Protein AF-A0A7S4W9Z2-F1 (afdb_monomer_lite)

Radius of gyration: 27.54 Å; chains: 1; bounding box: 80×32×69 Å

Secondary structure (DSSP, 8-state):
--PPPPTTSSGGG--S-------PPBPTTSB-TTT--BSSTT-EEEEEETTEEEEES---SEE-TTS-GGG-PEE--EEE-SS-SSPBPTTS--TTTS-B--TT-S--------------------------

Foldseek 3Di:
DPDDPDPPPPPPPPPDDPDPPPPDADEAQDWCLQQQHYPDPQWFWFAQDPPTTGTGNADDWAFDPPDDPVPRGTGPRHTGHNAPVDQDEVPDDRNRNNHHDDPPPPPPPPPPPPDPDDDDDDDDDDDDDDDD

Sequence (132 aa):
MMARPSQAVCALLALTLAAPAEGRCAWPHEDCSHTGCCQIAGHRCFRKDARWAGCMRSCHPGVHHVDPPQHRTPWACEPVGPHHRDCAAKGEFCGHLGCCKQAGSGATRTETTGTSGRRTTAGTRTTRPTRS

Organism: NCBI:txid311494

pLDDT: mean 74.08, std 18.02, range [39.94, 96.31]

Structure (mmCIF, N/CA/C/O backbone):
data_AF-A0A7S4W9Z2-F1
#
_entry.id   AF-A0A7S4W9Z2-F1
#
loop_
_atom_site.group_PDB
_atom_site.id
_atom_site.type_symbol
_atom_site.label_atom_id
_atom_site.label_alt_id
_atom_site.label_comp_id
_atom_site.label_asym_id
_atom_site.label_entity_id
_atom_site.label_seq_id
_atom_site.pdbx_PDB_ins_code
_atom_site.Cartn_x
_atom_site.Cartn_y
_atom_site.Cartn_z
_atom_site.occupancy
_atom_site.B_iso_or_equiv
_atom_site.auth_seq_id
_atom_site.auth_comp_id
_atom_site.auth_asym_id
_atom_site.auth_atom_id
_atom_site.pdbx_PDB_model_num
ATOM 1 N N . MET A 1 1 ? 24.371 -16.896 56.914 1.00 44.03 1 MET A N 1
ATOM 2 C CA . MET A 1 1 ? 23.304 -15.895 57.130 1.00 44.03 1 MET A CA 1
ATOM 3 C C . MET A 1 1 ? 23.114 -15.132 55.822 1.00 44.03 1 MET A C 1
ATOM 5 O O . MET A 1 1 ? 23.715 -14.088 55.637 1.00 44.03 1 MET A O 1
ATOM 9 N N . MET A 1 2 ? 22.379 -15.702 54.862 1.00 39.94 2 MET A N 1
ATOM 10 C CA . MET A 1 2 ? 22.089 -15.028 53.589 1.00 39.94 2 MET A CA 1
ATOM 11 C C . MET A 1 2 ? 20.780 -14.259 53.780 1.00 39.94 2 MET A C 1
ATOM 13 O O . MET A 1 2 ? 19.709 -14.863 53.850 1.00 39.94 2 MET A O 1
ATOM 17 N N . ALA A 1 3 ? 20.881 -12.946 53.987 1.00 47.22 3 ALA A N 1
ATOM 18 C CA . ALA A 1 3 ? 19.732 -12.071 54.175 1.00 47.22 3 ALA A CA 1
ATOM 19 C C . ALA A 1 3 ? 18.899 -12.038 52.884 1.00 47.22 3 ALA A C 1
ATOM 21 O O . ALA A 1 3 ? 19.412 -11.732 51.810 1.00 47.22 3 ALA A O 1
ATOM 22 N N . ARG A 1 4 ? 17.616 -12.394 52.985 1.00 55.28 4 ARG A N 1
ATOM 23 C CA . ARG A 1 4 ? 16.657 -12.346 51.874 1.00 55.28 4 ARG A CA 1
ATOM 24 C C . ARG A 1 4 ? 16.376 -10.867 51.570 1.00 55.28 4 ARG A C 1
ATOM 26 O O . ARG A 1 4 ? 15.852 -10.196 52.460 1.00 55.28 4 ARG A O 1
ATOM 33 N N . PRO A 1 5 ? 16.709 -10.328 50.384 1.00 52.41 5 PRO A N 1
ATOM 34 C CA . PRO A 1 5 ? 16.402 -8.939 50.080 1.00 52.41 5 PRO A CA 1
ATOM 35 C C . PRO A 1 5 ? 14.883 -8.779 49.922 1.00 52.41 5 PRO A C 1
ATOM 37 O O . PRO A 1 5 ? 14.236 -9.506 49.166 1.00 52.41 5 PRO A O 1
ATOM 40 N N . SER A 1 6 ? 14.315 -7.853 50.699 1.00 52.47 6 SER A N 1
ATOM 41 C CA . SER A 1 6 ? 12.899 -7.485 50.704 1.00 52.47 6 SER A CA 1
ATOM 42 C C . SER A 1 6 ? 12.393 -7.165 49.299 1.00 52.47 6 SER A C 1
ATOM 44 O O . SER A 1 6 ? 12.910 -6.281 48.619 1.00 52.47 6 SER A O 1
ATOM 46 N N . GLN A 1 7 ? 11.308 -7.836 48.915 1.00 56.41 7 GLN A N 1
ATOM 47 C CA . GLN A 1 7 ? 10.603 -7.761 47.628 1.00 56.41 7 GLN A CA 1
ATOM 48 C C . GLN A 1 7 ? 9.990 -6.377 47.295 1.00 56.41 7 GLN A C 1
ATOM 50 O O . GLN A 1 7 ? 9.222 -6.251 46.348 1.00 56.41 7 GLN A O 1
ATOM 55 N N . ALA A 1 8 ? 10.318 -5.326 48.049 1.00 51.09 8 ALA A N 1
ATOM 56 C CA . ALA A 1 8 ? 9.744 -3.988 47.908 1.00 51.09 8 ALA A CA 1
ATOM 57 C C . ALA A 1 8 ? 10.447 -3.109 46.855 1.00 51.09 8 ALA A C 1
ATOM 59 O O . ALA A 1 8 ? 9.906 -2.084 46.456 1.00 51.09 8 ALA A O 1
ATOM 60 N N . VAL A 1 9 ? 11.639 -3.493 46.383 1.00 53.94 9 VAL A N 1
ATOM 61 C CA . VAL A 1 9 ? 12.446 -2.644 45.481 1.00 53.94 9 VAL A CA 1
ATOM 62 C C . VAL A 1 9 ? 12.076 -2.831 43.998 1.00 53.94 9 VAL A C 1
ATOM 64 O O . VAL A 1 9 ? 12.329 -1.953 43.182 1.00 53.94 9 VAL A O 1
ATOM 67 N N . CYS A 1 10 ? 11.422 -3.937 43.626 1.00 52.75 10 CYS A N 1
ATOM 68 C CA . CYS A 1 10 ? 11.122 -4.254 42.221 1.00 52.75 10 CYS A CA 1
ATOM 69 C C . CYS A 1 10 ? 9.888 -3.521 41.655 1.00 52.75 10 CYS A C 1
ATOM 71 O O . CYS A 1 10 ? 9.756 -3.391 40.443 1.00 52.75 10 CYS A O 1
ATOM 73 N N . ALA A 1 11 ? 8.985 -3.030 42.510 1.00 55.03 11 ALA A N 1
ATOM 74 C CA . ALA A 1 11 ? 7.681 -2.518 42.074 1.00 55.03 11 ALA A CA 1
ATOM 75 C C . ALA A 1 11 ? 7.658 -1.019 41.708 1.00 55.03 11 ALA A C 1
ATOM 77 O O . ALA A 1 11 ? 6.696 -0.559 41.101 1.00 55.03 11 ALA A O 1
ATOM 78 N N . LEU A 1 12 ? 8.699 -0.246 42.041 1.00 52.28 12 LEU A N 1
ATOM 79 C CA . LEU A 1 12 ? 8.722 1.209 41.812 1.00 52.28 12 LEU A CA 1
ATOM 80 C C . LEU A 1 12 ? 9.318 1.628 40.453 1.00 52.28 12 LEU A C 1
ATOM 82 O O . LEU A 1 12 ? 9.320 2.811 40.131 1.00 52.28 12 LEU A O 1
ATOM 86 N N . LEU A 1 13 ? 9.789 0.679 39.637 1.00 56.81 13 LEU A N 1
ATOM 87 C CA . LEU A 1 13 ? 10.427 0.939 38.334 1.00 56.81 13 LEU A CA 1
ATOM 88 C C . LEU A 1 13 ? 9.561 0.562 37.114 1.00 56.81 13 LEU A C 1
ATOM 90 O O . LEU A 1 13 ? 10.054 0.605 35.992 1.00 56.81 13 LEU A O 1
ATOM 94 N N . ALA A 1 14 ? 8.287 0.199 37.294 1.00 60.00 14 ALA A N 1
ATOM 95 C CA . ALA A 1 14 ? 7.472 -0.411 36.231 1.00 60.00 14 ALA A CA 1
ATOM 96 C C . ALA A 1 14 ? 6.204 0.378 35.832 1.00 60.00 14 ALA A C 1
ATOM 98 O O . ALA A 1 14 ? 5.221 -0.228 35.415 1.00 60.00 14 ALA A O 1
ATOM 99 N N . LEU A 1 15 ? 6.183 1.712 35.966 1.00 59.12 15 LEU A N 1
ATOM 100 C CA . LEU A 1 15 ? 4.961 2.514 35.748 1.00 59.12 15 LEU A CA 1
ATOM 101 C C . LEU A 1 15 ? 5.042 3.618 34.683 1.00 59.12 15 LEU A C 1
ATOM 103 O O . LEU A 1 15 ? 4.108 4.408 34.566 1.00 59.12 15 LEU A O 1
ATOM 107 N N . THR A 1 16 ? 6.076 3.665 33.844 1.00 56.19 16 THR A N 1
ATOM 108 C CA . THR A 1 16 ? 6.147 4.653 32.754 1.00 56.19 16 THR A CA 1
ATOM 109 C C . THR A 1 16 ? 6.111 4.017 31.362 1.00 56.19 16 THR A C 1
ATOM 111 O O . THR A 1 16 ? 7.109 3.544 30.834 1.00 56.19 16 THR A O 1
ATOM 114 N N . LEU A 1 17 ? 4.917 4.122 30.763 1.00 57.69 17 LEU A N 1
ATOM 115 C CA . LEU A 1 17 ? 4.611 4.149 29.327 1.00 57.69 17 LEU A CA 1
ATOM 116 C C . LEU A 1 17 ? 4.822 2.861 28.511 1.00 57.69 17 LEU A C 1
ATOM 118 O O . LEU A 1 17 ? 5.665 2.798 27.620 1.00 57.69 17 LEU A O 1
ATOM 122 N N . ALA A 1 18 ? 3.888 1.916 28.640 1.00 56.62 18 ALA A N 1
ATOM 123 C CA . ALA A 1 18 ? 3.383 1.267 27.431 1.00 56.62 18 ALA A CA 1
ATOM 124 C C . ALA A 1 18 ? 2.514 2.302 26.693 1.00 56.62 18 ALA A C 1
ATOM 126 O O . ALA A 1 18 ? 1.326 2.447 26.980 1.00 56.62 18 ALA A O 1
ATOM 127 N N . ALA A 1 19 ? 3.134 3.106 25.823 1.00 54.66 19 ALA A N 1
ATOM 128 C CA . ALA A 1 19 ? 2.394 3.991 24.931 1.00 54.66 19 ALA A CA 1
ATOM 129 C C . ALA A 1 19 ? 1.429 3.139 24.087 1.00 54.66 19 ALA A C 1
ATOM 131 O O . ALA A 1 19 ? 1.836 2.064 23.628 1.00 54.66 19 ALA A O 1
ATOM 132 N N . PRO A 1 20 ? 0.174 3.572 23.862 1.00 46.91 20 PRO A N 1
ATOM 133 C CA . PRO A 1 20 ? -0.636 2.936 22.838 1.00 46.91 20 PRO A CA 1
ATOM 134 C C . PRO A 1 20 ? 0.155 3.025 21.532 1.00 46.91 20 PRO A C 1
ATOM 136 O O . PRO A 1 20 ? 0.698 4.084 21.201 1.00 46.91 20 PRO A O 1
ATOM 139 N N . ALA A 1 21 ? 0.282 1.906 20.821 1.00 51.28 21 ALA A N 1
ATOM 140 C CA . ALA A 1 21 ? 0.809 1.894 19.466 1.00 51.28 21 ALA A CA 1
ATOM 141 C C . ALA A 1 21 ? -0.222 2.563 18.548 1.00 51.28 21 ALA A C 1
ATOM 143 O O . ALA A 1 21 ? -0.871 1.912 17.735 1.00 51.28 21 ALA A O 1
ATOM 144 N N . GLU A 1 22 ? -0.392 3.873 18.703 1.00 51.84 22 GLU A N 1
ATOM 145 C CA . GLU A 1 22 ? -0.994 4.728 17.698 1.00 51.84 22 GLU A CA 1
ATOM 146 C C . GLU A 1 22 ? 0.010 4.716 16.541 1.00 51.84 22 GLU A C 1
ATOM 148 O O . GLU A 1 22 ? 0.989 5.469 16.522 1.00 51.84 22 GLU A O 1
ATOM 153 N N . GLY A 1 23 ? -0.124 3.717 15.666 1.00 62.88 23 GLY A N 1
ATOM 154 C CA . GLY A 1 23 ? 0.833 3.443 14.606 1.00 62.88 23 GLY A CA 1
ATOM 155 C C . GLY A 1 23 ? 1.009 4.689 13.749 1.00 62.88 23 GLY A C 1
ATOM 156 O O . GLY A 1 23 ? 0.099 5.081 13.021 1.00 62.88 23 GLY A O 1
ATOM 157 N N . ARG A 1 24 ? 2.170 5.343 13.858 1.00 83.38 24 ARG A N 1
ATOM 158 C CA . ARG A 1 24 ? 2.495 6.497 13.018 1.00 83.38 24 ARG A CA 1
ATOM 159 C C . ARG A 1 24 ? 2.461 6.049 11.561 1.00 83.38 24 ARG A C 1
ATOM 161 O O . ARG A 1 24 ? 3.022 5.008 11.231 1.00 83.38 24 ARG A O 1
ATOM 168 N N . CYS A 1 25 ? 1.818 6.830 10.698 1.00 90.12 25 CYS A N 1
ATOM 169 C CA . CYS A 1 25 ? 1.808 6.529 9.272 1.00 90.12 25 CYS A CA 1
ATOM 170 C C . CYS A 1 25 ? 3.226 6.482 8.704 1.00 90.12 25 CYS A C 1
ATOM 172 O O . CYS A 1 25 ? 4.086 7.269 9.105 1.00 90.12 25 CYS A O 1
ATOM 174 N N . ALA A 1 26 ? 3.434 5.570 7.759 1.00 93.06 26 ALA A N 1
ATOM 175 C CA . ALA A 1 26 ? 4.738 5.307 7.172 1.00 93.06 26 ALA A CA 1
ATOM 176 C C . ALA A 1 26 ? 5.210 6.485 6.306 1.00 93.06 26 ALA A C 1
ATOM 178 O O . ALA A 1 26 ? 4.399 7.165 5.657 1.00 93.06 26 ALA A O 1
ATOM 179 N N . TRP A 1 27 ? 6.520 6.713 6.266 1.00 95.00 27 TRP A N 1
ATOM 180 C CA . TRP A 1 27 ? 7.134 7.611 5.291 1.00 95.00 27 TRP A CA 1
ATOM 181 C C . TRP A 1 27 ? 7.134 6.997 3.884 1.00 95.00 27 TRP A C 1
ATOM 183 O O . TRP A 1 27 ? 6.899 5.798 3.722 1.00 95.00 27 TRP A O 1
ATOM 193 N N . PRO A 1 28 ? 7.389 7.792 2.828 1.00 94.25 28 PRO A N 1
ATOM 194 C CA . PRO A 1 28 ? 7.510 7.261 1.477 1.00 94.25 28 PRO A CA 1
ATOM 195 C C . PRO A 1 28 ? 8.536 6.126 1.403 1.00 94.25 28 PRO A C 1
ATOM 197 O O . PRO A 1 28 ? 9.669 6.282 1.851 1.00 94.25 28 PRO A O 1
ATOM 200 N N . HIS A 1 29 ? 8.144 5.026 0.765 1.00 92.06 29 HIS A N 1
ATOM 201 C CA . HIS A 1 29 ? 8.904 3.783 0.591 1.00 92.06 29 HIS A CA 1
ATOM 202 C C . HIS A 1 29 ? 9.155 2.975 1.874 1.00 92.06 29 HIS A C 1
ATOM 204 O O . HIS A 1 29 ? 9.800 1.930 1.806 1.00 92.06 29 HIS A O 1
ATOM 210 N N . GLU A 1 30 ? 8.624 3.399 3.023 1.00 94.25 30 GLU A N 1
ATOM 211 C CA . GLU A 1 30 ? 8.616 2.573 4.231 1.00 94.25 30 GLU A CA 1
ATOM 212 C C . GLU A 1 30 ? 7.498 1.531 4.196 1.00 94.25 30 GLU A C 1
ATOM 214 O O . GLU A 1 30 ? 6.515 1.660 3.450 1.00 94.25 30 GLU A O 1
ATOM 219 N N . ASP A 1 31 ? 7.658 0.508 5.042 1.00 92.50 31 ASP A N 1
ATOM 220 C CA . ASP A 1 31 ? 6.618 -0.484 5.243 1.00 92.50 31 ASP A CA 1
ATOM 221 C C . ASP A 1 31 ? 5.413 0.141 5.954 1.00 92.50 31 ASP A C 1
ATOM 223 O O . ASP A 1 31 ? 5.499 0.656 7.069 1.00 92.50 31 ASP A O 1
ATOM 227 N N . CYS A 1 32 ? 4.274 0.079 5.285 1.00 92.38 32 CYS A N 1
ATOM 228 C CA . CYS A 1 32 ? 2.983 0.516 5.785 1.00 92.38 32 CYS A CA 1
ATOM 229 C C . CYS A 1 32 ? 2.028 -0.665 5.980 1.00 92.38 32 CYS A C 1
ATOM 231 O O . CYS A 1 32 ? 0.831 -0.449 6.153 1.00 92.38 32 CYS A O 1
ATOM 233 N N . SER A 1 33 ? 2.517 -1.910 5.959 1.00 88.38 33 SER A N 1
ATOM 234 C CA . SER A 1 33 ? 1.667 -3.103 6.040 1.00 88.38 33 SER A CA 1
ATOM 235 C C . SER A 1 33 ? 0.879 -3.166 7.346 1.00 88.38 33 SER A C 1
ATOM 237 O O . SER A 1 33 ? -0.257 -3.617 7.349 1.00 88.38 33 SER A O 1
ATOM 239 N N . HIS A 1 34 ? 1.440 -2.650 8.439 1.00 81.94 34 HIS A N 1
ATOM 240 C CA . HIS A 1 34 ? 0.785 -2.629 9.747 1.00 81.94 34 HIS A CA 1
ATOM 241 C C . HIS A 1 34 ? -0.147 -1.434 9.958 1.00 81.94 34 HIS A C 1
ATOM 243 O O . HIS A 1 34 ? -1.118 -1.534 10.705 1.00 81.94 34 HIS A O 1
ATOM 249 N N . THR A 1 35 ? 0.162 -0.292 9.345 1.00 85.75 35 THR A N 1
ATOM 250 C CA . THR A 1 35 ? -0.548 0.975 9.585 1.00 85.75 35 THR A CA 1
ATOM 251 C C . THR A 1 35 ? -1.581 1.269 8.508 1.00 85.75 35 THR A C 1
ATOM 253 O O . THR A 1 35 ? -2.533 2.004 8.750 1.00 85.75 35 THR A O 1
ATOM 256 N N . GLY A 1 36 ? -1.389 0.731 7.301 1.00 88.50 36 GLY A N 1
ATOM 257 C CA . GLY A 1 36 ? -2.223 0.984 6.131 1.00 88.50 36 GLY A CA 1
ATOM 258 C C . GLY A 1 36 ? -2.294 2.459 5.730 1.00 88.50 36 GLY A C 1
ATOM 259 O O . GLY A 1 36 ? -3.178 2.841 4.965 1.00 88.50 36 GLY A O 1
ATOM 260 N N . CYS A 1 37 ? -1.405 3.307 6.253 1.00 91.12 37 CYS A N 1
ATOM 261 C CA . CYS A 1 37 ? -1.446 4.746 6.042 1.00 91.12 37 CYS A CA 1
ATOM 262 C C . CYS A 1 37 ? -0.069 5.329 5.729 1.00 91.12 37 CYS A C 1
ATOM 264 O O . CYS A 1 37 ? 0.974 4.830 6.152 1.00 91.12 37 CYS A O 1
ATOM 266 N N . CYS A 1 38 ? -0.101 6.418 4.969 1.00 94.06 38 CYS A N 1
ATOM 267 C CA . CYS A 1 38 ? 1.052 7.155 4.481 1.00 94.06 38 CYS A CA 1
ATOM 268 C C . CYS A 1 38 ? 1.060 8.555 5.080 1.00 94.06 38 CYS A C 1
ATOM 270 O O . CYS A 1 38 ? 0.012 9.193 5.161 1.00 94.06 38 CYS A O 1
ATOM 272 N N . GLN A 1 39 ? 2.234 9.051 5.463 1.00 94.12 39 GLN A N 1
ATOM 273 C CA . GLN A 1 39 ? 2.352 10.389 6.037 1.00 94.12 39 GLN A CA 1
ATOM 274 C C . GLN A 1 39 ? 2.163 11.498 4.988 1.00 94.12 39 GLN A C 1
ATOM 276 O O . GLN A 1 39 ? 1.629 12.564 5.285 1.00 94.12 39 GLN A O 1
ATOM 281 N N . ILE A 1 40 ? 2.597 11.248 3.749 1.00 92.88 40 ILE A N 1
ATOM 282 C CA . ILE A 1 40 ? 2.550 12.233 2.667 1.00 92.88 40 ILE A CA 1
ATOM 283 C C . ILE A 1 40 ? 1.224 12.135 1.915 1.00 92.88 40 ILE A C 1
ATOM 285 O O . ILE A 1 40 ? 0.842 11.069 1.426 1.00 92.88 40 ILE A O 1
ATOM 289 N N . ALA A 1 41 ? 0.548 13.272 1.754 1.00 92.00 41 ALA A N 1
ATOM 290 C CA . ALA A 1 41 ? -0.665 13.365 0.951 1.00 92.00 41 ALA A CA 1
ATOM 291 C C . ALA A 1 41 ? -0.426 12.877 -0.493 1.00 92.00 41 ALA A C 1
ATOM 293 O O . ALA A 1 41 ? 0.637 13.078 -1.084 1.00 92.00 41 ALA A O 1
ATOM 294 N N . GLY A 1 42 ? -1.419 12.195 -1.063 1.00 92.38 42 GLY A N 1
ATOM 295 C CA . GLY A 1 42 ? -1.320 11.597 -2.398 1.00 92.38 42 GLY A CA 1
ATOM 296 C C . GLY A 1 42 ? -0.506 10.300 -2.468 1.00 92.38 42 GLY A C 1
ATOM 297 O O . GLY A 1 42 ? -0.479 9.676 -3.525 1.00 92.38 42 GLY A O 1
ATOM 298 N N . HIS A 1 43 ? 0.121 9.860 -1.372 1.00 95.44 43 HIS A N 1
ATOM 299 C CA . HIS A 1 43 ? 0.678 8.512 -1.272 1.00 95.44 43 HIS A CA 1
ATOM 300 C C . HIS A 1 43 ? -0.363 7.553 -0.705 1.00 95.44 43 HIS A C 1
ATOM 302 O O . HIS A 1 43 ? -1.231 7.930 0.085 1.00 95.44 43 HIS A O 1
ATOM 308 N N . ARG A 1 44 ? -0.277 6.295 -1.127 1.00 94.44 44 ARG A N 1
ATOM 309 C CA . ARG A 1 44 ? -1.127 5.207 -0.656 1.00 94.44 44 ARG A CA 1
ATOM 310 C C . ARG A 1 44 ? -0.249 4.014 -0.316 1.00 94.44 44 ARG A C 1
ATOM 312 O O . ARG A 1 44 ? 0.821 3.830 -0.896 1.00 94.44 44 ARG A O 1
ATOM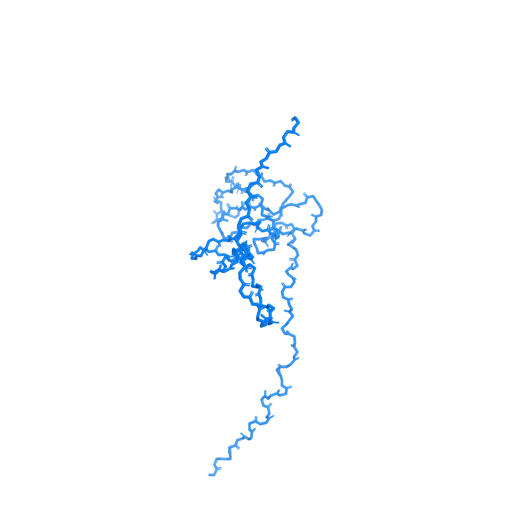 319 N N . CYS A 1 45 ? -0.709 3.218 0.636 1.00 94.50 45 CYS A N 1
ATOM 320 C CA . CYS A 1 45 ? -0.039 1.979 0.971 1.00 94.50 45 CYS A CA 1
ATOM 321 C C . CYS A 1 45 ? -0.393 0.921 -0.075 1.00 94.50 45 CYS A C 1
ATOM 323 O O . CYS A 1 45 ? -1.574 0.660 -0.299 1.00 94.50 45 CYS A O 1
ATOM 325 N N . PHE A 1 46 ? 0.607 0.333 -0.725 1.00 94.94 46 PHE A N 1
ATOM 326 C CA . PHE A 1 46 ? 0.413 -0.693 -1.744 1.00 94.94 46 PHE A CA 1
ATOM 327 C C . PHE A 1 46 ? 1.107 -1.984 -1.346 1.00 94.94 46 PHE A C 1
ATOM 329 O O . PHE A 1 46 ? 2.305 -2.004 -1.064 1.00 94.94 46 PHE A O 1
ATOM 336 N N . ARG A 1 47 ? 0.355 -3.081 -1.357 1.00 92.69 47 ARG A N 1
ATOM 337 C CA . ARG A 1 47 ? 0.857 -4.406 -1.019 1.00 92.69 47 ARG A CA 1
ATOM 338 C C . ARG A 1 47 ? 1.845 -4.887 -2.072 1.00 92.69 47 ARG A C 1
ATOM 340 O O . ARG A 1 47 ? 1.531 -4.910 -3.263 1.00 92.69 47 ARG A O 1
ATOM 347 N N . LYS A 1 48 ? 3.010 -5.341 -1.624 1.00 93.88 48 LYS A N 1
ATOM 348 C CA . LYS A 1 48 ? 3.937 -6.107 -2.456 1.00 93.88 48 LYS A CA 1
ATOM 349 C C . LYS A 1 48 ? 3.559 -7.576 -2.404 1.00 93.88 48 LYS A C 1
ATOM 351 O O . LYS A 1 48 ? 3.179 -8.148 -3.419 1.00 93.88 48 LYS A O 1
ATOM 356 N N . ASP A 1 49 ? 3.565 -8.129 -1.197 1.00 89.44 49 ASP A N 1
ATOM 357 C CA . ASP A 1 49 ? 3.250 -9.521 -0.891 1.00 89.44 49 ASP A CA 1
ATOM 358 C C . ASP A 1 49 ? 2.531 -9.633 0.469 1.00 89.44 49 ASP A C 1
ATOM 360 O O . ASP A 1 49 ? 2.130 -8.631 1.057 1.00 89.44 49 ASP A O 1
ATOM 364 N N . ALA A 1 50 ? 2.323 -10.855 0.969 1.00 82.88 50 ALA A N 1
ATOM 365 C CA . ALA A 1 50 ? 1.588 -11.099 2.215 1.00 82.88 50 ALA A CA 1
ATOM 366 C C . ALA A 1 50 ? 2.254 -10.515 3.477 1.00 82.88 50 ALA A C 1
ATOM 368 O O . ALA A 1 50 ? 1.620 -10.466 4.530 1.00 82.88 50 ALA A O 1
ATOM 369 N N . ARG A 1 51 ? 3.532 -10.120 3.407 1.00 83.31 51 ARG A N 1
ATOM 370 C CA . ARG A 1 51 ? 4.311 -9.663 4.565 1.00 83.31 51 ARG A CA 1
ATOM 371 C C . ARG A 1 51 ? 4.792 -8.224 4.452 1.00 83.31 51 ARG A C 1
ATOM 373 O O . ARG A 1 51 ? 5.370 -7.737 5.416 1.00 83.31 51 ARG A O 1
ATOM 380 N N . TRP A 1 52 ? 4.607 -7.575 3.305 1.00 90.31 52 TRP A N 1
ATOM 381 C CA . TRP A 1 52 ? 5.175 -6.254 3.069 1.00 90.31 52 TRP A CA 1
ATOM 382 C C . TRP A 1 52 ? 4.276 -5.386 2.187 1.00 90.31 52 TRP A C 1
ATOM 384 O O . TRP A 1 52 ? 3.728 -5.837 1.171 1.00 90.31 52 TRP A O 1
ATOM 394 N N . ALA A 1 53 ? 4.157 -4.112 2.552 1.00 93.88 53 ALA A N 1
ATOM 395 C CA . ALA A 1 53 ? 3.440 -3.107 1.776 1.00 93.88 53 ALA A CA 1
ATOM 396 C C . ALA A 1 53 ? 4.171 -1.769 1.844 1.00 93.88 53 ALA A C 1
ATOM 398 O O . ALA A 1 53 ? 4.611 -1.371 2.910 1.00 93.88 53 ALA A O 1
ATOM 399 N N . GLY A 1 54 ? 4.269 -1.060 0.724 1.00 94.12 54 GLY A N 1
ATOM 400 C CA . GLY A 1 54 ? 5.078 0.150 0.605 1.00 94.12 54 GLY A CA 1
ATOM 401 C C . GLY A 1 54 ? 4.237 1.400 0.443 1.00 94.12 54 GLY A C 1
ATOM 402 O O . GLY A 1 54 ? 3.259 1.410 -0.310 1.00 94.12 54 GLY A O 1
ATOM 403 N N . CYS A 1 55 ? 4.637 2.477 1.113 1.00 96.19 55 CYS A N 1
ATOM 404 C CA . CYS A 1 55 ? 3.988 3.770 0.958 1.00 96.19 55 CYS A CA 1
ATOM 405 C C . CYS A 1 55 ? 4.481 4.490 -0.307 1.00 96.19 55 CYS A C 1
ATOM 407 O O . CYS A 1 55 ? 5.596 5.005 -0.344 1.00 96.19 55 CYS A O 1
ATOM 409 N N . MET A 1 56 ? 3.668 4.553 -1.363 1.00 95.38 56 MET A N 1
ATOM 410 C CA . MET A 1 56 ? 4.088 5.107 -2.658 1.00 95.38 56 MET A CA 1
ATOM 411 C C . MET A 1 56 ? 2.983 5.933 -3.313 1.00 95.38 56 MET A C 1
ATOM 413 O O . MET A 1 56 ? 1.799 5.773 -3.024 1.00 95.38 56 MET A O 1
ATOM 417 N N . ARG A 1 57 ? 3.362 6.828 -4.231 1.00 95.56 57 ARG A N 1
ATOM 418 C CA . ARG A 1 57 ? 2.397 7.626 -5.005 1.00 95.56 57 ARG A CA 1
ATOM 419 C C . ARG A 1 57 ? 1.651 6.789 -6.048 1.00 95.56 57 ARG A C 1
ATOM 421 O O . ARG A 1 57 ? 0.471 7.013 -6.296 1.00 95.56 57 ARG A O 1
ATOM 428 N N . SER A 1 58 ? 2.335 5.826 -6.656 1.00 94.44 58 SER A N 1
ATOM 429 C CA . SER A 1 58 ? 1.781 4.907 -7.651 1.00 94.44 58 SER A CA 1
ATOM 430 C C . SER A 1 58 ? 2.446 3.538 -7.532 1.00 94.44 58 SER A C 1
ATOM 432 O O . SER A 1 58 ? 3.570 3.428 -7.047 1.00 94.44 58 SER A O 1
ATOM 434 N N . CYS A 1 59 ? 1.743 2.494 -7.967 1.00 95.50 59 CYS A N 1
ATOM 435 C CA . CYS A 1 59 ? 2.230 1.118 -7.967 1.00 95.50 59 CYS A CA 1
ATOM 436 C C . CYS A 1 59 ? 1.752 0.418 -9.242 1.00 95.50 59 CYS A C 1
ATOM 438 O O . CYS A 1 59 ? 0.593 0.571 -9.626 1.00 95.50 59 CYS A O 1
ATOM 440 N N . HIS A 1 60 ? 2.641 -0.337 -9.889 1.00 95.38 60 HIS A N 1
ATOM 441 C CA . HIS A 1 60 ? 2.329 -1.153 -11.065 1.00 95.38 60 HIS A CA 1
ATOM 442 C C . HIS A 1 60 ? 2.577 -2.630 -10.744 1.00 95.38 60 HIS A C 1
ATOM 444 O O . HIS A 1 60 ? 3.664 -2.937 -10.256 1.00 95.38 60 HIS A O 1
ATOM 450 N N . PRO A 1 61 ? 1.627 -3.549 -10.981 1.00 96.31 61 PRO A N 1
ATOM 451 C CA . PRO A 1 61 ? 1.853 -4.963 -10.709 1.00 96.31 61 PRO A CA 1
ATOM 452 C C . PRO A 1 61 ? 3.071 -5.519 -11.458 1.00 96.31 61 PRO A C 1
ATOM 454 O O . PRO A 1 61 ? 3.342 -5.123 -12.592 1.00 96.31 61 PRO A O 1
ATOM 457 N N . GLY A 1 62 ? 3.778 -6.467 -10.840 1.00 95.38 62 GLY A N 1
ATOM 458 C CA . GLY A 1 62 ? 4.951 -7.120 -11.432 1.00 95.38 62 GLY A CA 1
ATOM 459 C C . GLY A 1 62 ? 6.268 -6.805 -10.724 1.00 95.38 62 GLY A C 1
ATOM 460 O O . GLY A 1 62 ? 6.288 -6.281 -9.614 1.00 95.38 62 GLY A O 1
ATOM 461 N N . VAL A 1 63 ? 7.385 -7.204 -11.333 1.00 95.19 63 VAL A N 1
ATOM 462 C CA . VAL A 1 63 ? 8.717 -7.071 -10.723 1.00 95.19 63 VAL A CA 1
ATOM 463 C C . VAL A 1 63 ? 9.251 -5.659 -10.925 1.00 95.19 63 VAL A C 1
ATOM 465 O O . VAL A 1 63 ? 9.342 -5.175 -12.051 1.00 95.19 63 VAL A O 1
ATOM 468 N N . HIS A 1 64 ? 9.643 -5.007 -9.833 1.00 92.94 64 HIS A N 1
ATOM 469 C CA . HIS A 1 64 ? 10.249 -3.680 -9.876 1.00 92.94 64 HIS A CA 1
ATOM 470 C C . HIS A 1 64 ? 11.771 -3.819 -9.813 1.00 92.94 64 HIS A C 1
ATOM 472 O O . HIS A 1 64 ? 12.321 -4.322 -8.840 1.00 92.94 64 HIS A O 1
ATOM 478 N N . HIS A 1 65 ? 12.486 -3.365 -10.844 1.00 92.75 65 HIS A N 1
ATOM 479 C CA . HIS A 1 65 ? 13.952 -3.489 -10.894 1.00 92.75 65 HIS A CA 1
ATOM 480 C C . HIS A 1 65 ? 14.696 -2.540 -9.941 1.00 92.75 65 HIS A C 1
ATOM 482 O O . HIS A 1 65 ? 15.888 -2.751 -9.692 1.00 92.75 65 HIS A O 1
ATOM 488 N N . VAL A 1 66 ? 13.996 -1.527 -9.414 1.00 90.31 66 VAL A N 1
ATOM 489 C CA . VAL A 1 66 ? 14.501 -0.620 -8.371 1.00 90.31 66 VAL A CA 1
ATOM 490 C C . VAL A 1 66 ? 14.651 -1.328 -7.023 1.00 90.31 66 VAL A C 1
ATOM 492 O O . VAL A 1 66 ? 15.469 -0.909 -6.208 1.00 90.31 66 VAL A O 1
ATOM 495 N N . ASP A 1 67 ? 13.928 -2.433 -6.811 1.00 90.62 67 ASP A N 1
ATOM 496 C CA . ASP A 1 67 ? 14.080 -3.231 -5.602 1.00 90.62 67 ASP A CA 1
ATOM 497 C C . ASP A 1 67 ? 15.473 -3.882 -5.556 1.00 90.62 67 ASP A C 1
ATOM 499 O O . ASP A 1 67 ? 16.014 -4.290 -6.603 1.00 90.62 67 ASP A O 1
ATOM 503 N N . PRO A 1 68 ? 16.045 -4.051 -4.347 1.00 91.69 68 PRO A N 1
ATOM 504 C CA . PRO A 1 68 ? 17.267 -4.818 -4.155 1.00 91.69 68 PRO A CA 1
ATOM 505 C C . PRO A 1 68 ? 17.155 -6.195 -4.818 1.00 91.69 68 PRO A C 1
ATOM 507 O O . PRO A 1 68 ? 16.082 -6.799 -4.756 1.00 91.69 68 PRO A O 1
ATOM 510 N N . PRO A 1 69 ? 18.228 -6.739 -5.423 1.00 92.69 69 PRO A N 1
ATOM 511 C CA . PRO A 1 69 ? 18.170 -7.999 -6.168 1.00 92.69 69 PRO A CA 1
ATOM 512 C C . PRO A 1 69 ? 17.497 -9.160 -5.419 1.00 92.69 69 PRO A C 1
ATOM 514 O O . PRO A 1 69 ? 16.774 -9.941 -6.030 1.00 92.69 69 PRO A O 1
ATOM 517 N N . GLN A 1 70 ? 17.674 -9.235 -4.098 1.00 93.06 70 GLN A N 1
ATOM 518 C CA . GLN A 1 70 ? 17.097 -10.254 -3.213 1.00 93.06 70 GLN A CA 1
ATOM 519 C C . GLN A 1 70 ? 15.584 -10.082 -2.980 1.00 93.06 70 GLN A C 1
ATOM 521 O O . GLN A 1 70 ? 14.917 -11.001 -2.510 1.00 93.06 70 GLN A O 1
ATOM 526 N N . HIS A 1 71 ? 15.037 -8.909 -3.298 1.00 90.31 71 HIS A N 1
ATOM 527 C CA . HIS A 1 71 ? 13.650 -8.522 -3.056 1.00 90.31 71 HIS A CA 1
ATOM 528 C C . HIS A 1 71 ? 12.870 -8.218 -4.335 1.00 90.31 71 HIS A C 1
ATOM 530 O O . HIS A 1 71 ? 11.722 -7.798 -4.232 1.00 90.31 71 HIS A O 1
ATOM 536 N N . ARG A 1 72 ? 13.427 -8.490 -5.522 1.00 93.62 72 ARG A N 1
ATOM 537 C CA . ARG A 1 72 ? 12.751 -8.357 -6.827 1.00 93.62 72 ARG A CA 1
ATOM 538 C C . ARG A 1 72 ? 11.676 -9.430 -7.042 1.00 93.62 72 ARG A C 1
ATOM 540 O O . ARG A 1 72 ? 11.733 -10.213 -7.986 1.00 93.62 72 ARG A O 1
ATOM 547 N N . THR A 1 73 ? 10.698 -9.482 -6.146 1.00 93.19 73 THR A N 1
ATOM 548 C CA . THR A 1 73 ? 9.499 -10.310 -6.280 1.00 93.19 73 THR A CA 1
ATOM 549 C C . THR A 1 73 ? 8.358 -9.482 -6.870 1.00 93.19 73 THR A C 1
ATOM 551 O O . THR A 1 73 ? 8.383 -8.252 -6.779 1.00 93.19 73 THR A O 1
ATOM 554 N N . PRO A 1 74 ? 7.363 -10.125 -7.503 1.00 94.88 74 PRO A N 1
ATOM 555 C CA . PRO A 1 74 ? 6.233 -9.409 -8.073 1.00 94.88 74 PRO A CA 1
ATOM 556 C C . PRO A 1 74 ? 5.446 -8.650 -7.004 1.00 94.88 74 PRO A C 1
ATOM 558 O O . PRO A 1 74 ? 5.103 -9.212 -5.966 1.00 94.88 74 PRO A O 1
ATOM 561 N N . TRP A 1 75 ? 5.122 -7.395 -7.289 1.00 95.62 75 TRP A N 1
ATOM 562 C CA . TRP A 1 75 ? 4.213 -6.590 -6.492 1.00 95.62 75 TRP A CA 1
ATOM 563 C C . TRP A 1 75 ? 2.764 -6.879 -6.870 1.00 95.62 75 TRP A C 1
ATOM 565 O O . TRP A 1 75 ? 2.415 -6.851 -8.052 1.00 95.62 75 TRP A O 1
ATOM 575 N N . ALA A 1 76 ? 1.910 -7.095 -5.869 1.00 94.50 76 ALA A N 1
ATOM 576 C CA . ALA A 1 76 ? 0.462 -7.177 -6.058 1.00 94.50 76 ALA A CA 1
ATOM 577 C C . ALA A 1 76 ? -0.170 -5.801 -6.348 1.00 94.50 76 ALA A C 1
ATOM 579 O O . ALA A 1 76 ? -1.167 -5.716 -7.059 1.00 94.50 76 ALA A O 1
ATOM 580 N N . CYS A 1 77 ? 0.408 -4.726 -5.802 1.00 95.38 77 CYS A N 1
ATOM 581 C CA . CYS A 1 77 ? -0.087 -3.349 -5.887 1.00 95.38 77 CYS A CA 1
ATOM 582 C C . CYS A 1 77 ? -1.537 -3.151 -5.423 1.00 95.38 77 CYS A C 1
ATOM 584 O O . CYS A 1 77 ? -2.217 -2.213 -5.838 1.00 95.38 77 CYS A O 1
ATOM 586 N N . GLU A 1 78 ? -2.010 -4.009 -4.525 1.00 92.31 78 GLU A N 1
ATOM 587 C CA . GLU A 1 78 ? -3.325 -3.867 -3.913 1.00 92.31 78 GLU A CA 1
ATOM 588 C C . GLU A 1 78 ? -3.279 -2.793 -2.816 1.00 92.31 78 GLU A C 1
ATOM 590 O O . GLU A 1 78 ? -2.358 -2.814 -1.993 1.00 92.31 78 GLU A O 1
ATOM 595 N N . PRO A 1 79 ? -4.216 -1.832 -2.784 1.00 91.00 79 PRO A N 1
ATOM 596 C CA . PRO A 1 79 ? -4.213 -0.794 -1.766 1.00 91.00 79 PRO A CA 1
ATOM 597 C C . PRO A 1 79 ? -4.503 -1.379 -0.378 1.00 91.00 79 PRO A C 1
ATOM 599 O O . PRO A 1 79 ? -5.513 -2.047 -0.174 1.00 91.00 79 PRO A O 1
ATOM 602 N N . VAL A 1 80 ? -3.648 -1.062 0.591 1.00 87.75 80 VAL A N 1
ATOM 603 C CA . VAL A 1 80 ? -3.847 -1.380 2.010 1.00 87.75 80 VAL A CA 1
ATOM 604 C C . VAL A 1 80 ? -4.382 -0.128 2.699 1.00 87.75 80 VAL A C 1
ATOM 606 O O . VAL A 1 80 ? -3.851 0.965 2.513 1.00 87.75 80 VAL A O 1
ATOM 609 N N . GLY A 1 81 ? -5.467 -0.270 3.455 1.00 83.12 81 GLY A N 1
ATOM 610 C CA . GLY A 1 81 ? -6.043 0.812 4.254 1.00 83.12 81 GLY A CA 1
ATOM 611 C C . GLY A 1 81 ? -5.809 0.599 5.752 1.00 83.12 81 GLY A C 1
ATOM 612 O O . GLY A 1 81 ? -5.593 -0.539 6.166 1.00 83.12 81 GLY A O 1
ATOM 613 N N . PRO A 1 82 ? -5.919 1.656 6.578 1.00 71.12 82 PRO A N 1
ATOM 614 C CA . PRO A 1 82 ? -5.757 1.568 8.037 1.00 71.12 82 PRO A CA 1
ATOM 615 C C . PRO A 1 82 ? -6.864 0.743 8.712 1.00 71.12 82 PRO A C 1
ATOM 617 O O . PRO A 1 82 ? -6.719 0.262 9.830 1.00 71.12 82 PRO A O 1
ATOM 620 N N . HIS A 1 83 ? -7.981 0.558 8.009 1.00 65.38 83 HIS A N 1
ATOM 621 C CA . HIS A 1 83 ? -9.053 -0.343 8.384 1.00 65.38 83 HIS A CA 1
ATOM 622 C C . HIS A 1 83 ? -9.281 -1.279 7.207 1.00 65.38 83 HIS A C 1
ATOM 624 O O . HIS A 1 83 ? -9.998 -0.929 6.265 1.00 65.38 83 HIS A O 1
ATOM 630 N N . HIS A 1 84 ? -8.674 -2.464 7.234 1.00 61.69 84 HIS A N 1
ATOM 631 C CA . HIS A 1 84 ? -9.149 -3.523 6.359 1.00 61.69 84 HIS A CA 1
ATOM 632 C C . HIS A 1 84 ? -10.585 -3.824 6.794 1.00 61.69 84 HIS A C 1
ATOM 634 O O . HIS A 1 84 ? -10.815 -4.355 7.881 1.00 61.69 84 HIS A O 1
ATOM 640 N N . ARG A 1 85 ? -11.566 -3.360 6.003 1.00 62.22 85 ARG A N 1
ATOM 641 C CA . ARG A 1 85 ? -12.989 -3.361 6.395 1.00 62.22 85 ARG A CA 1
ATOM 642 C C . ARG A 1 85 ? -13.496 -4.766 6.723 1.00 62.22 85 ARG A C 1
ATOM 644 O O . ARG A 1 85 ? -14.450 -4.900 7.482 1.00 62.22 85 ARG A O 1
ATOM 651 N N . ASP A 1 86 ? -12.785 -5.775 6.231 1.00 72.38 86 ASP A N 1
ATOM 652 C CA . ASP A 1 86 ? -13.027 -7.185 6.465 1.00 72.38 86 ASP A CA 1
ATOM 653 C C . ASP A 1 86 ? -11.866 -7.829 7.230 1.00 72.38 86 ASP A C 1
ATOM 655 O O . ASP A 1 86 ? -10.962 -8.387 6.627 1.00 72.38 86 ASP A O 1
ATOM 659 N N . CYS A 1 87 ? -11.855 -7.791 8.561 1.00 76.50 87 CYS A N 1
ATOM 660 C CA . CYS A 1 87 ? -10.788 -8.436 9.346 1.00 76.50 87 CYS A CA 1
ATOM 661 C C . CYS A 1 87 ? -10.47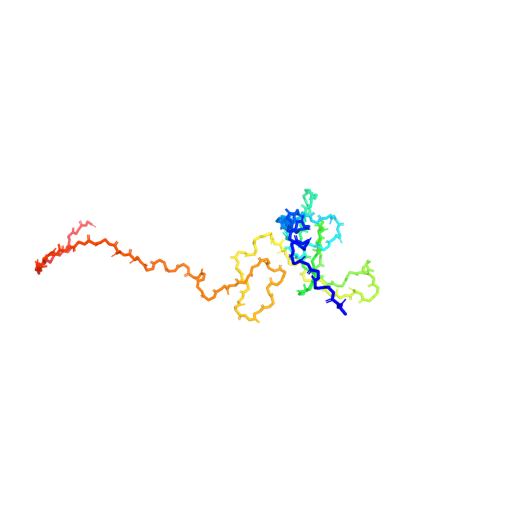7 -9.885 8.895 1.00 76.50 87 CYS A C 1
ATOM 663 O O . CYS A 1 87 ? -11.381 -10.601 8.444 1.00 76.50 87 CYS A O 1
ATOM 665 N N . ALA A 1 88 ? -9.218 -10.322 9.053 1.00 80.38 88 ALA A N 1
ATOM 666 C CA . ALA A 1 88 ? -8.764 -11.664 8.651 1.00 80.38 88 ALA A CA 1
ATOM 667 C C . ALA A 1 88 ? -9.651 -12.758 9.256 1.00 80.38 88 ALA A C 1
ATOM 669 O O . ALA A 1 88 ? -10.112 -12.607 10.396 1.00 80.38 88 ALA A O 1
ATOM 670 N N . ALA A 1 89 ? -9.871 -13.870 8.549 1.00 80.31 89 ALA A N 1
ATOM 671 C CA . ALA A 1 89 ? -10.613 -14.982 9.129 1.00 80.31 89 ALA A CA 1
ATOM 672 C C . ALA A 1 89 ? -9.859 -15.600 10.322 1.00 80.31 89 ALA A C 1
ATOM 674 O O . ALA A 1 89 ? -8.653 -15.418 10.514 1.00 80.31 89 ALA A O 1
ATOM 675 N N . LYS A 1 90 ? -10.585 -16.347 11.161 1.00 81.81 90 LYS A N 1
ATOM 676 C CA . LYS A 1 90 ? -9.982 -17.073 12.283 1.00 81.81 90 LYS A CA 1
ATOM 677 C C . LYS A 1 90 ? -8.953 -18.072 11.741 1.00 81.81 90 LYS A C 1
ATOM 679 O O . LYS A 1 90 ? -9.316 -18.966 10.988 1.00 81.81 90 LYS A O 1
ATOM 684 N N . GLY A 1 91 ? -7.705 -17.952 12.187 1.00 77.25 91 GLY A N 1
ATOM 685 C CA . GLY A 1 91 ? -6.611 -18.836 11.771 1.00 77.25 91 GLY A CA 1
ATOM 686 C C . GLY A 1 91 ? -5.818 -18.342 10.559 1.00 77.25 91 GLY A C 1
ATOM 687 O O . GLY A 1 91 ? -4.842 -18.988 10.193 1.00 77.25 91 GLY A O 1
ATOM 688 N N . GLU A 1 92 ? -6.180 -17.198 9.974 1.00 79.31 92 GLU A N 1
ATOM 689 C CA . GLU A 1 92 ? -5.356 -16.525 8.968 1.00 79.31 92 GLU A CA 1
ATOM 690 C C . GLU A 1 92 ? -4.383 -15.533 9.615 1.00 79.31 92 GLU A C 1
ATOM 692 O O . GLU A 1 92 ? -4.590 -15.051 10.733 1.00 79.31 92 GLU A O 1
ATOM 697 N N . PHE A 1 93 ? -3.297 -15.217 8.907 1.00 77.00 93 PHE A N 1
ATOM 698 C CA . PHE A 1 93 ? -2.318 -14.242 9.371 1.00 77.00 93 PHE A CA 1
ATOM 699 C C . PHE A 1 93 ? -2.926 -12.831 9.358 1.00 77.00 93 PHE A C 1
ATOM 701 O O . PHE A 1 93 ? -3.062 -12.200 8.317 1.00 77.00 93 PHE A O 1
ATOM 708 N N . CYS A 1 94 ? -3.288 -12.328 10.538 1.00 77.81 94 CYS A N 1
ATOM 709 C CA . CYS A 1 94 ? -3.910 -11.013 10.716 1.00 77.81 94 CYS A CA 1
ATOM 710 C C . CYS A 1 94 ? -2.925 -9.876 11.038 1.00 77.81 94 CYS A C 1
ATOM 712 O O . CYS A 1 94 ? -3.357 -8.736 11.210 1.00 77.81 94 CYS A O 1
ATOM 714 N N . GLY A 1 95 ? -1.615 -10.153 11.112 1.00 73.06 95 GLY A N 1
ATOM 715 C CA . GLY A 1 95 ? -0.603 -9.181 11.552 1.00 73.06 95 GLY A CA 1
ATOM 716 C C . GLY A 1 95 ? -0.541 -7.905 10.704 1.00 73.06 95 GLY A C 1
ATOM 717 O O . GLY A 1 95 ? -0.291 -6.832 11.246 1.00 73.06 95 GLY A O 1
ATOM 718 N N . HIS A 1 96 ? -0.838 -8.012 9.406 1.00 68.81 96 HIS A N 1
ATOM 719 C CA . HIS A 1 96 ? -0.849 -6.885 8.463 1.00 68.81 96 HIS A CA 1
ATOM 720 C C . HIS A 1 96 ? -2.255 -6.314 8.196 1.00 68.81 96 HIS A C 1
ATOM 722 O O . HIS A 1 96 ? -2.414 -5.368 7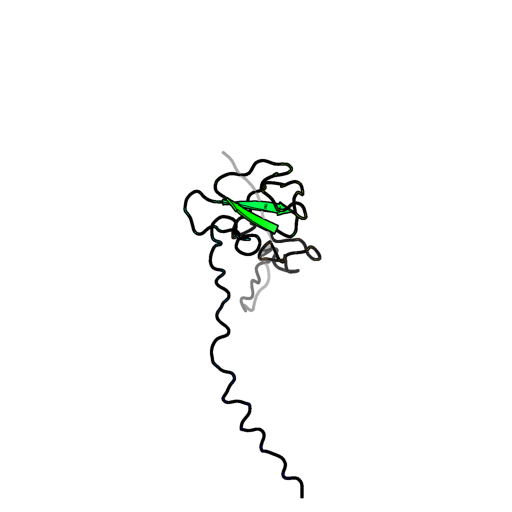.436 1.00 68.81 96 HIS A O 1
ATOM 728 N N . LEU A 1 97 ? -3.315 -6.921 8.738 1.00 73.81 97 LEU A N 1
ATOM 729 C CA . LEU A 1 97 ? -4.683 -6.409 8.575 1.00 73.81 97 LEU A CA 1
ATOM 730 C C . LEU A 1 97 ? -5.086 -5.491 9.730 1.00 73.81 97 LEU A C 1
ATOM 732 O O . LEU A 1 97 ? -6.160 -4.895 9.698 1.00 73.81 97 LEU A O 1
ATOM 736 N N . GLY A 1 98 ? -4.250 -5.413 10.771 1.00 71.06 98 GLY A N 1
ATOM 737 C CA . GLY A 1 98 ? -4.531 -4.670 11.998 1.00 71.06 98 GLY A CA 1
ATOM 738 C C . GLY A 1 98 ? -5.663 -5.273 12.839 1.00 71.06 98 GLY A C 1
ATOM 739 O O . GLY A 1 98 ? -5.926 -4.793 13.937 1.00 71.06 98 GLY A O 1
ATOM 740 N N . CYS A 1 99 ? -6.335 -6.328 12.358 1.00 76.88 99 CYS A N 1
ATOM 741 C CA . CYS A 1 99 ? -7.405 -7.009 13.074 1.00 76.88 99 CYS A CA 1
ATOM 742 C C . CYS A 1 99 ? -7.619 -8.461 12.616 1.00 76.88 99 CYS A C 1
ATOM 744 O O . CYS A 1 99 ? -7.560 -8.796 11.430 1.00 76.88 99 CYS A O 1
ATOM 746 N N . CYS A 1 100 ? -7.942 -9.326 13.578 1.00 84.12 100 CYS A N 1
ATOM 747 C CA . CYS A 1 100 ? -8.390 -10.701 13.357 1.00 84.12 100 CYS A CA 1
ATOM 748 C C . CYS A 1 100 ? -9.884 -10.776 13.710 1.00 84.12 100 CYS A C 1
ATOM 750 O O . CYS A 1 100 ? -10.301 -10.201 14.720 1.00 84.12 100 CYS A O 1
ATOM 752 N N . LYS A 1 101 ? -10.701 -11.501 12.934 1.00 83.69 101 LYS A N 1
ATOM 753 C CA . LYS A 1 101 ? -12.080 -11.810 13.341 1.00 83.69 101 LYS A CA 1
ATOM 754 C C . LYS A 1 101 ? -12.025 -12.673 14.602 1.00 83.69 101 LYS A C 1
ATOM 756 O O . LYS A 1 101 ? -11.636 -13.840 14.545 1.00 83.69 101 LYS A O 1
ATOM 761 N N . GLN A 1 102 ? -12.411 -12.110 15.747 1.00 73.75 102 GLN A N 1
ATOM 762 C CA . GLN A 1 102 ? -12.660 -12.922 16.934 1.00 73.75 102 GLN A CA 1
ATOM 763 C C . GLN A 1 102 ? -13.902 -13.789 16.688 1.00 73.75 102 GLN A C 1
ATOM 765 O O . GLN A 1 102 ? -14.813 -13.398 15.950 1.00 73.75 102 GLN A O 1
ATOM 770 N N . ALA A 1 103 ? -13.960 -14.965 17.318 1.00 57.22 103 ALA A N 1
ATOM 771 C CA . ALA A 1 103 ? -15.168 -15.785 17.363 1.00 57.22 103 ALA A CA 1
ATOM 772 C C . ALA A 1 103 ? -16.232 -15.060 18.211 1.00 57.22 103 ALA A C 1
ATOM 774 O O . ALA A 1 103 ? -16.360 -15.314 19.401 1.00 57.22 103 ALA A O 1
ATOM 775 N N . GLY A 1 104 ? -16.919 -14.085 17.617 1.00 58.59 104 GLY A N 1
ATOM 776 C CA . GLY A 1 104 ? -17.902 -13.247 18.310 1.00 58.59 104 GLY A CA 1
ATOM 777 C C . GLY A 1 104 ? -18.090 -11.841 17.736 1.00 58.59 104 GLY A C 1
ATOM 778 O O . GLY A 1 104 ? -19.042 -11.168 18.106 1.00 58.59 104 GLY A O 1
ATOM 779 N N . SER A 1 105 ? -17.249 -11.387 16.800 1.00 55.94 105 SER A N 1
ATOM 780 C CA . SER A 1 105 ? -17.390 -10.047 16.193 1.00 55.94 105 SER A CA 1
ATOM 781 C C . SER A 1 105 ? -18.459 -9.965 15.094 1.00 55.94 105 SER A C 1
ATOM 783 O O . SER A 1 105 ? -18.628 -8.921 14.468 1.00 55.94 105 SER A O 1
ATOM 785 N N . GLY A 1 106 ? -19.199 -11.052 14.854 1.00 51.09 106 GLY A N 1
ATOM 786 C CA . GLY A 1 106 ? -20.441 -10.997 14.099 1.00 51.09 106 GLY A CA 1
ATOM 787 C C . GLY A 1 106 ? -21.499 -10.347 14.976 1.00 51.09 106 GLY A C 1
ATOM 788 O O . GLY A 1 106 ? -22.051 -11.003 15.854 1.00 51.09 106 GLY A O 1
ATOM 789 N N . ALA A 1 107 ? -21.767 -9.064 14.748 1.00 54.94 107 ALA A N 1
ATOM 790 C CA . ALA A 1 107 ? -22.913 -8.373 15.313 1.00 54.94 107 ALA A CA 1
ATOM 791 C C . ALA A 1 107 ? -24.213 -9.072 14.878 1.00 54.94 107 ALA A C 1
ATOM 793 O O . ALA A 1 107 ? -24.873 -8.671 13.928 1.00 54.94 107 ALA A O 1
ATOM 794 N N . THR A 1 108 ? -24.601 -10.112 15.605 1.00 50.28 108 THR A N 1
ATOM 795 C CA . THR A 1 108 ? -26.004 -10.412 15.841 1.00 50.28 108 THR A CA 1
ATOM 796 C C . THR A 1 108 ? -26.273 -9.878 17.235 1.00 50.28 108 THR A C 1
ATOM 798 O O . THR A 1 108 ? -25.937 -10.491 18.243 1.00 50.28 108 THR A O 1
ATOM 801 N N . ARG A 1 109 ? -26.835 -8.667 17.314 1.00 52.34 109 ARG A N 1
ATOM 802 C CA . ARG A 1 109 ? -27.625 -8.323 18.494 1.00 52.34 109 ARG A CA 1
ATOM 803 C C . ARG A 1 109 ? -28.826 -9.262 18.453 1.00 52.34 109 ARG A C 1
ATOM 805 O O . ARG A 1 109 ? -29.855 -8.913 17.893 1.00 52.34 109 ARG A O 1
ATOM 812 N N . THR A 1 110 ? -28.697 -10.467 18.991 1.00 50.34 110 THR A N 1
ATOM 813 C CA . THR A 1 110 ? -29.850 -11.053 19.665 1.00 50.34 110 THR A CA 1
ATOM 814 C C . THR A 1 110 ? -30.150 -10.101 20.806 1.00 50.34 110 THR A C 1
ATOM 816 O O . THR A 1 110 ? -29.331 -9.929 21.707 1.00 50.34 110 THR A O 1
ATOM 819 N N . GLU A 1 111 ? -31.257 -9.380 20.672 1.00 50.22 111 GLU A N 1
ATOM 820 C CA . GLU A 1 111 ? -31.802 -8.497 21.687 1.00 50.22 111 GLU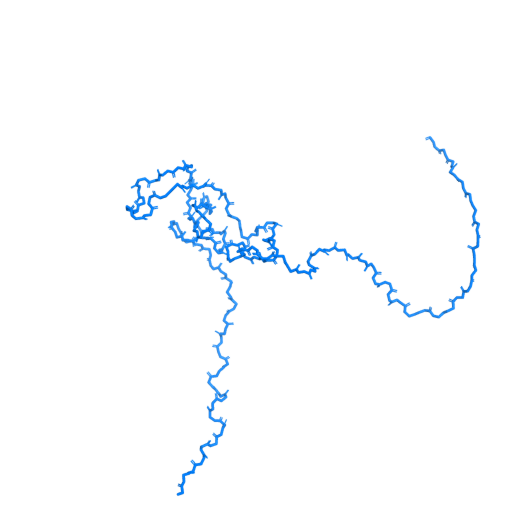 A CA 1
ATOM 821 C C . GLU A 1 111 ? -31.890 -9.264 23.004 1.00 50.22 111 GLU A C 1
ATOM 823 O O . GLU A 1 111 ? -32.762 -10.104 23.218 1.00 50.22 111 GLU A O 1
ATOM 828 N N . THR A 1 112 ? -30.956 -8.985 23.907 1.00 56.62 112 THR A N 1
ATOM 829 C CA . THR A 1 112 ? -31.116 -9.321 25.312 1.00 56.62 112 THR A CA 1
ATOM 830 C C . THR A 1 112 ? -32.178 -8.374 25.860 1.00 56.62 112 THR A C 1
ATOM 832 O O . THR A 1 112 ? -31.858 -7.349 26.461 1.00 56.62 112 THR A O 1
ATOM 835 N N . THR A 1 113 ? -33.459 -8.685 25.651 1.00 51.78 113 THR A N 1
ATOM 836 C CA . THR A 1 113 ? -34.552 -8.076 26.419 1.00 51.78 113 THR A CA 1
ATOM 837 C C . THR A 1 113 ? -34.512 -8.657 27.831 1.00 51.78 113 THR A C 1
ATOM 839 O O . THR A 1 113 ? -35.326 -9.481 28.233 1.00 51.78 113 THR A O 1
ATOM 842 N N . GLY A 1 114 ? -33.503 -8.245 28.593 1.00 55.97 114 GLY A N 1
ATOM 843 C CA . GLY A 1 114 ? -33.447 -8.393 30.036 1.00 55.97 114 GLY A CA 1
ATOM 844 C C . GLY A 1 114 ? -34.097 -7.184 30.693 1.00 55.97 114 GLY A C 1
ATOM 845 O O . GLY A 1 114 ? -33.406 -6.376 31.303 1.00 55.97 114 GLY A O 1
ATOM 846 N N . THR A 1 115 ? -35.419 -7.048 30.580 1.00 52.91 115 THR A N 1
ATOM 847 C CA . THR A 1 115 ? -36.189 -6.223 31.518 1.00 52.91 115 THR A CA 1
ATOM 848 C C . THR A 1 115 ? -36.923 -7.163 32.455 1.00 52.91 115 THR A C 1
ATOM 850 O O . THR A 1 115 ? -37.869 -7.849 32.080 1.00 52.91 115 THR A O 1
ATOM 853 N N . SER A 1 116 ? -36.434 -7.196 33.691 1.00 64.38 116 SER A N 1
ATOM 854 C CA . SER A 1 116 ? -37.134 -7.719 34.856 1.00 64.38 116 SER A CA 1
ATOM 855 C C . SER A 1 116 ? -38.561 -7.159 34.888 1.00 64.38 116 SER A C 1
ATOM 857 O O . SER A 1 116 ? -38.768 -5.973 35.131 1.00 64.38 116 SER A O 1
ATOM 859 N N . GLY A 1 117 ? -39.541 -8.010 34.594 1.00 52.41 117 GLY A N 1
ATOM 860 C CA . GLY A 1 117 ? -40.957 -7.667 34.560 1.00 52.41 117 GLY A CA 1
ATOM 861 C C . GLY A 1 117 ? -41.787 -8.919 34.801 1.00 52.41 117 GLY A C 1
ATOM 862 O O . GLY A 1 117 ? -41.977 -9.750 33.922 1.00 52.41 117 GLY A O 1
ATOM 863 N N . ARG A 1 118 ? -42.229 -9.091 36.043 1.00 61.94 118 ARG A N 1
ATOM 864 C CA . ARG A 1 118 ? -43.132 -10.158 36.481 1.00 61.94 118 ARG A CA 1
ATOM 865 C C . ARG A 1 118 ? -44.527 -9.943 35.864 1.00 61.94 118 ARG A C 1
ATOM 867 O O . ARG A 1 118 ? -44.993 -8.809 35.886 1.00 61.94 118 ARG A O 1
ATOM 874 N N . ARG A 1 119 ? -45.231 -11.052 35.549 1.00 54.66 119 ARG A N 1
ATOM 875 C CA . ARG A 1 119 ? -46.695 -11.162 35.276 1.00 54.66 119 ARG A CA 1
ATOM 876 C C . ARG A 1 119 ? -47.123 -10.623 33.886 1.00 54.66 119 ARG A C 1
ATOM 878 O O . ARG A 1 119 ? -46.588 -9.630 33.440 1.00 54.66 119 ARG A O 1
ATOM 885 N N . THR A 1 120 ? -48.066 -11.175 33.117 1.00 45.88 120 THR A N 1
ATOM 886 C CA . THR A 1 120 ? -49.094 -12.210 33.315 1.00 45.88 120 THR A CA 1
ATOM 887 C C . THR A 1 120 ? -49.561 -12.701 31.934 1.00 45.88 120 THR A C 1
ATOM 889 O O . THR A 1 120 ? -49.408 -12.014 30.932 1.00 45.88 120 THR A O 1
ATOM 892 N N . THR A 1 121 ? -50.135 -13.895 31.929 1.00 58.94 121 THR A N 1
ATOM 893 C CA . THR A 1 121 ? -50.891 -14.605 30.886 1.00 58.94 121 THR A CA 1
ATOM 894 C C . THR A 1 121 ? -51.681 -13.802 29.835 1.00 58.94 121 THR A C 1
ATOM 896 O O . THR A 1 121 ? -52.345 -12.826 30.167 1.00 58.94 121 THR A O 1
ATOM 899 N N . ALA A 1 122 ? -51.798 -14.450 28.665 1.00 53.19 122 ALA A N 1
ATOM 900 C CA . ALA A 1 122 ? -52.960 -14.517 27.763 1.00 53.19 122 ALA A CA 1
ATOM 901 C C . ALA A 1 122 ? -53.199 -13.380 26.748 1.00 53.19 122 ALA A C 1
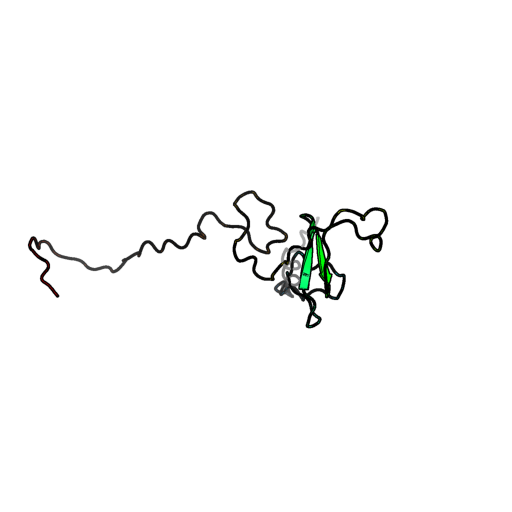ATOM 903 O O . ALA A 1 122 ? -53.251 -12.206 27.087 1.00 53.19 122 ALA A O 1
ATOM 904 N N . GLY A 1 123 ? -53.444 -13.774 25.490 1.00 48.41 123 GLY A N 1
ATOM 905 C CA . GLY A 1 123 ? -53.906 -12.870 24.435 1.00 48.41 123 GLY A CA 1
ATOM 906 C C . GLY A 1 123 ? -53.818 -13.459 23.027 1.00 48.41 123 GLY A C 1
ATOM 907 O O . GLY A 1 123 ? -52.931 -13.117 22.259 1.00 48.41 123 GLY A O 1
ATOM 908 N N . THR A 1 124 ? -54.718 -14.384 22.701 1.00 53.06 124 THR A N 1
ATOM 909 C CA . THR A 1 124 ? -54.977 -14.912 21.350 1.00 53.06 124 THR A CA 1
ATOM 910 C C . THR A 1 124 ? -55.562 -13.827 20.425 1.00 53.06 124 THR A C 1
ATOM 912 O O . THR A 1 124 ? -56.179 -12.893 20.930 1.00 53.06 124 THR A O 1
ATOM 915 N N . ARG A 1 125 ? -55.533 -14.084 19.098 1.00 54.75 125 ARG A N 1
ATOM 916 C CA . ARG A 1 125 ? -56.408 -13.519 18.030 1.00 54.75 125 ARG A CA 1
ATOM 917 C C . ARG A 1 125 ? -56.011 -12.117 17.503 1.00 54.75 125 ARG A C 1
ATOM 919 O O . ARG A 1 125 ? -55.528 -11.303 18.262 1.00 54.75 125 ARG A O 1
ATOM 926 N N . THR A 1 126 ? -56.195 -11.708 16.237 1.00 47.59 126 THR A N 1
ATOM 927 C CA . THR A 1 126 ? -56.865 -12.254 15.034 1.00 47.59 126 THR A CA 1
ATOM 928 C C . THR A 1 126 ? -56.740 -11.212 13.899 1.00 47.59 126 THR A C 1
ATOM 930 O O . THR A 1 126 ? -57.021 -10.055 14.171 1.00 47.59 126 THR A O 1
ATOM 933 N N . THR A 1 127 ? -56.427 -11.635 12.652 1.00 52.12 127 THR A N 1
ATOM 934 C CA . THR A 1 127 ? -56.777 -11.016 11.322 1.00 52.12 127 THR A CA 1
ATOM 935 C C . THR A 1 127 ? -56.352 -9.560 11.019 1.00 52.12 127 THR A C 1
ATOM 937 O O . THR A 1 127 ? -56.247 -8.753 11.921 1.00 52.12 127 THR A O 1
ATOM 940 N N . ARG A 1 128 ? -56.177 -9.037 9.793 1.00 55.81 128 ARG A N 1
ATOM 941 C CA . ARG A 1 128 ? -56.215 -9.419 8.355 1.00 55.81 128 ARG A CA 1
ATOM 942 C C . ARG A 1 128 ? -55.706 -8.158 7.596 1.00 55.81 128 ARG A C 1
ATOM 944 O O . ARG A 1 128 ? -55.928 -7.061 8.105 1.00 55.81 128 ARG A O 1
ATOM 951 N N . PRO A 1 129 ? -55.080 -8.240 6.404 1.00 66.75 129 PRO A N 1
ATOM 952 C CA . PRO A 1 129 ? -54.630 -7.046 5.679 1.00 66.75 129 PRO A CA 1
ATOM 953 C C . PRO A 1 129 ? -55.760 -6.423 4.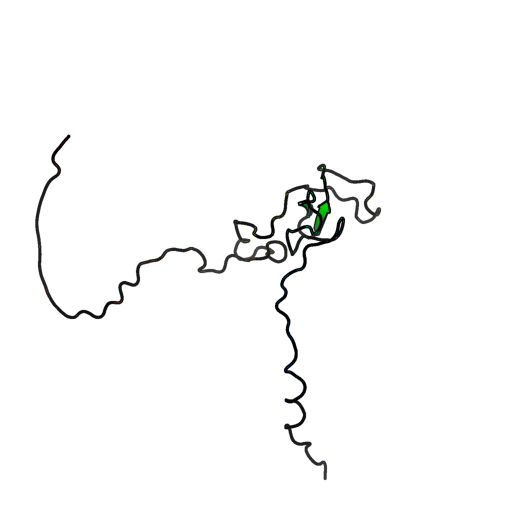838 1.00 66.75 129 PRO A C 1
ATOM 955 O O . PRO A 1 129 ? -56.568 -7.148 4.257 1.00 66.75 129 PRO A O 1
ATOM 958 N N . THR A 1 130 ? -55.802 -5.086 4.743 1.00 60.53 130 THR A N 1
ATOM 959 C CA . THR A 1 130 ? -56.640 -4.350 3.775 1.00 60.53 130 THR A CA 1
ATOM 960 C C . THR A 1 130 ? -55.879 -3.152 3.182 1.00 60.53 130 THR A C 1
ATOM 962 O O . THR A 1 130 ? -55.662 -2.164 3.868 1.00 60.53 130 THR A O 1
ATOM 965 N N . ARG A 1 131 ? -55.532 -3.300 1.893 1.00 56.97 131 ARG A N 1
ATOM 966 C CA . ARG A 1 131 ? -55.672 -2.362 0.753 1.00 56.97 131 ARG A CA 1
ATOM 967 C C . ARG A 1 131 ? -54.936 -1.006 0.725 1.00 56.97 131 ARG A C 1
ATOM 969 O O . ARG A 1 131 ? -55.218 -0.117 1.521 1.00 56.97 131 ARG A O 1
ATOM 976 N N . SER A 1 132 ? -54.197 -0.783 -0.370 1.00 55.03 132 SER A N 1
ATOM 977 C CA . SER A 1 132 ? -54.461 0.248 -1.401 1.00 55.03 132 SER A CA 1
ATOM 978 C C . SER A 1 132 ? -53.820 -0.166 -2.718 1.00 55.03 132 SER A C 1
ATOM 980 O O . SER A 1 132 ? -52.684 -0.681 -2.655 1.00 55.03 132 SER A O 1
#